Protein AF-A0A136HMP4-F1 (afdb_monomer)

Structure (mmCIF, N/CA/C/O backbone):
data_AF-A0A136HMP4-F1
#
_entry.id   AF-A0A136HMP4-F1
#
loop_
_atom_site.group_PDB
_atom_site.id
_atom_site.type_symbol
_atom_site.label_atom_id
_atom_site.label_alt_id
_atom_site.label_comp_id
_atom_site.label_asym_id
_atom_site.label_entity_id
_atom_site.label_seq_id
_atom_site.pdbx_PDB_ins_code
_atom_site.Cartn_x
_atom_site.Cartn_y
_atom_site.Cartn_z
_atom_site.occupancy
_atom_site.B_iso_or_equiv
_atom_site.auth_seq_id
_atom_site.auth_comp_id
_atom_site.auth_asym_id
_atom_site.auth_atom_id
_atom_site.pdbx_PDB_model_num
ATOM 1 N N . MET A 1 1 ? 51.787 15.001 17.780 1.00 47.72 1 MET A N 1
ATOM 2 C CA . MET A 1 1 ? 50.410 15.050 18.322 1.00 47.72 1 MET A CA 1
ATOM 3 C C . MET A 1 1 ? 49.648 16.204 17.684 1.00 47.72 1 MET A C 1
ATOM 5 O O . MET A 1 1 ? 49.841 17.325 18.124 1.00 47.72 1 MET A O 1
ATOM 9 N N . LYS A 1 2 ? 48.820 15.960 16.662 1.00 41.28 2 LYS A N 1
ATOM 10 C CA . LYS A 1 2 ? 47.710 16.855 16.280 1.00 41.28 2 LYS A CA 1
ATOM 11 C C . LYS A 1 2 ? 46.593 15.997 15.688 1.00 41.28 2 LYS A C 1
ATOM 13 O O . LYS A 1 2 ? 46.554 15.736 14.495 1.00 41.28 2 LYS A O 1
ATOM 18 N N . TRP A 1 3 ? 45.754 15.495 16.586 1.00 52.81 3 TRP A N 1
ATOM 19 C CA . TRP A 1 3 ? 44.449 14.935 16.272 1.00 52.81 3 TRP A CA 1
ATOM 20 C C . TRP A 1 3 ? 43.491 16.113 16.110 1.00 52.81 3 TRP A C 1
ATOM 22 O O . TRP A 1 3 ? 43.260 16.829 17.080 1.00 52.81 3 TRP A O 1
ATOM 32 N N . ILE A 1 4 ? 42.948 16.330 14.914 1.00 58.69 4 ILE A N 1
ATOM 33 C CA . ILE A 1 4 ? 41.722 17.117 14.751 1.00 58.69 4 ILE A CA 1
ATOM 34 C C . ILE A 1 4 ? 40.738 16.235 13.994 1.00 58.69 4 ILE A C 1
ATOM 36 O O . ILE A 1 4 ? 40.719 16.145 12.772 1.00 58.69 4 ILE A O 1
ATOM 40 N N . VAL A 1 5 ? 40.008 15.508 14.833 1.00 57.12 5 VAL A N 1
ATOM 41 C CA . VAL A 1 5 ? 38.659 14.972 14.679 1.00 57.12 5 VAL A CA 1
ATOM 42 C C . VAL A 1 5 ? 37.880 15.704 13.581 1.00 57.12 5 VAL A C 1
ATOM 44 O O . VAL A 1 5 ? 37.429 16.832 13.772 1.00 57.12 5 VAL A O 1
ATOM 47 N N . ILE A 1 6 ? 37.709 15.044 12.434 1.00 57.56 6 ILE A N 1
ATOM 48 C CA . ILE A 1 6 ? 36.712 15.442 11.441 1.00 57.56 6 ILE A CA 1
ATOM 49 C C . ILE A 1 6 ? 35.355 15.022 11.998 1.00 57.56 6 ILE A C 1
ATOM 51 O O . ILE A 1 6 ? 35.073 13.848 12.238 1.00 57.56 6 ILE A O 1
ATOM 55 N N . ILE A 1 7 ? 34.570 16.049 12.282 1.00 61.28 7 ILE A N 1
ATOM 56 C CA . ILE A 1 7 ? 33.258 16.031 12.902 1.00 61.28 7 ILE A CA 1
ATOM 57 C C . ILE A 1 7 ? 32.286 15.241 12.019 1.00 61.28 7 ILE A C 1
ATOM 59 O O . ILE A 1 7 ? 31.889 15.681 10.946 1.00 61.28 7 ILE A O 1
ATOM 63 N N . LEU A 1 8 ? 31.946 14.047 12.504 1.00 49.59 8 LEU A N 1
ATOM 64 C CA . LEU A 1 8 ? 30.587 13.530 12.642 1.00 49.59 8 LEU A CA 1
ATOM 65 C C . LEU A 1 8 ? 29.605 13.947 11.528 1.00 49.59 8 LEU A C 1
ATOM 67 O O . LEU A 1 8 ? 28.747 14.810 11.713 1.00 49.59 8 LEU A O 1
ATOM 71 N N . ALA A 1 9 ? 29.683 13.260 10.388 1.00 49.75 9 ALA A N 1
ATOM 72 C CA . ALA A 1 9 ? 28.555 13.133 9.474 1.00 49.75 9 ALA A CA 1
ATOM 73 C C . ALA A 1 9 ? 27.458 12.313 10.176 1.00 49.75 9 ALA A C 1
ATOM 75 O O . ALA A 1 9 ? 27.380 11.094 10.034 1.00 49.75 9 ALA A O 1
ATOM 76 N N . VAL A 1 10 ? 26.644 12.983 10.995 1.00 55.66 10 VAL A N 1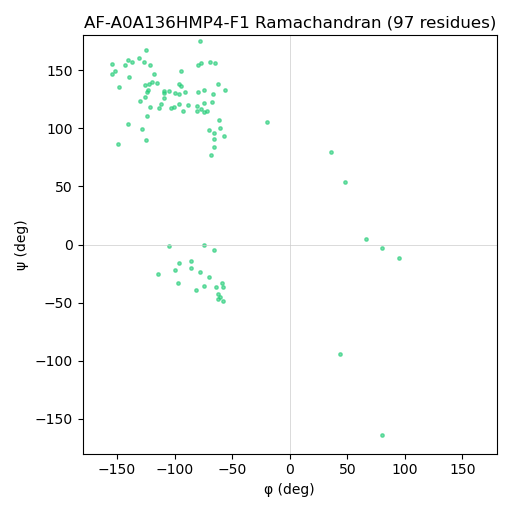
ATOM 77 C CA . VAL A 1 10 ? 25.379 12.444 11.496 1.00 55.66 10 VAL A CA 1
ATOM 78 C C . VAL A 1 10 ? 24.476 12.301 10.280 1.00 55.66 10 VAL A C 1
ATOM 80 O O . VAL A 1 10 ? 23.879 13.264 9.801 1.00 55.66 10 VAL A O 1
ATOM 83 N N . THR A 1 11 ? 24.452 11.097 9.725 1.00 56.22 11 THR A N 1
ATOM 84 C CA . THR A 1 11 ? 23.552 10.694 8.658 1.00 56.22 11 THR A CA 1
ATOM 85 C C . THR A 1 11 ? 22.123 10.835 9.165 1.00 56.22 11 THR A C 1
ATOM 87 O O . THR A 1 11 ? 21.612 10.012 9.920 1.00 56.22 11 THR A O 1
ATOM 90 N N . LEU A 1 12 ? 21.485 11.931 8.764 1.00 48.59 12 LEU A N 1
ATOM 91 C CA . LEU A 1 12 ? 20.052 12.142 8.867 1.00 48.59 12 LEU A CA 1
ATOM 92 C C . LEU A 1 12 ? 19.352 11.005 8.112 1.00 48.59 12 LEU A C 1
ATOM 94 O O . LEU A 1 12 ? 19.152 11.073 6.901 1.00 48.59 12 LEU A O 1
ATOM 98 N N . SER A 1 13 ? 18.988 9.942 8.823 1.00 50.50 13 SER A N 1
ATOM 99 C CA . SER A 1 13 ? 18.023 8.946 8.368 1.00 50.50 13 SER A CA 1
ATOM 100 C C . SER A 1 13 ? 16.645 9.614 8.318 1.00 50.50 13 SER A C 1
ATOM 102 O O . SER A 1 13 ? 15.834 9.494 9.236 1.00 50.50 13 SER A O 1
ATOM 104 N N . LEU A 1 14 ? 16.430 10.419 7.274 1.00 55.03 14 LEU A N 1
ATOM 105 C CA . LEU A 1 14 ? 15.172 11.091 6.976 1.00 55.03 14 LEU A CA 1
ATOM 106 C C . LEU A 1 14 ? 14.173 10.029 6.527 1.00 55.03 14 LEU A C 1
ATOM 108 O O . LEU A 1 14 ? 14.161 9.630 5.368 1.00 55.03 14 LEU A O 1
ATOM 112 N N . ASN A 1 15 ? 13.312 9.591 7.443 1.00 55.56 15 ASN A N 1
ATOM 113 C CA . ASN A 1 15 ? 12.035 9.006 7.053 1.00 55.56 15 ASN A CA 1
ATOM 114 C C . ASN A 1 15 ? 11.212 10.125 6.404 1.00 55.56 15 ASN A C 1
ATOM 116 O O . ASN A 1 15 ? 10.540 10.899 7.089 1.00 55.56 15 ASN A O 1
ATOM 120 N N . ALA A 1 16 ? 11.336 10.276 5.089 1.00 65.25 16 ALA A N 1
ATOM 121 C CA . ALA A 1 16 ? 10.540 11.233 4.347 1.00 65.25 16 ALA A CA 1
ATOM 122 C C . ALA A 1 16 ? 9.134 10.654 4.157 1.00 65.25 16 ALA A C 1
ATOM 124 O O . ALA A 1 16 ? 8.937 9.625 3.511 1.00 65.25 16 ALA A O 1
ATOM 125 N N . ASN A 1 17 ? 8.148 11.329 4.742 1.00 70.62 17 ASN A N 1
ATOM 126 C CA . ASN A 1 17 ? 6.744 11.029 4.501 1.00 70.62 17 ASN A CA 1
ATOM 127 C C . ASN A 1 17 ? 6.364 11.551 3.117 1.00 70.62 17 ASN A C 1
ATOM 129 O O . ASN A 1 17 ? 6.499 12.745 2.840 1.00 70.62 17 ASN A O 1
ATOM 133 N N . ALA A 1 18 ? 5.883 10.667 2.250 1.00 79.62 18 ALA A N 1
ATOM 134 C CA . ALA A 1 18 ? 5.409 11.054 0.931 1.00 79.62 18 ALA A CA 1
ATOM 135 C C . ALA A 1 18 ? 3.894 11.291 0.950 1.00 79.62 18 ALA A C 1
ATOM 137 O O . ALA A 1 18 ? 3.146 10.665 1.699 1.00 79.62 18 ALA A O 1
ATOM 138 N N . SER A 1 19 ? 3.424 12.196 0.093 1.00 86.38 19 SER A N 1
ATOM 139 C CA . SER A 1 19 ? 1.992 12.480 -0.068 1.00 86.38 19 SER A CA 1
ATOM 140 C C . SER A 1 19 ? 1.293 11.542 -1.057 1.00 86.38 19 SER A C 1
ATOM 142 O O . SER A 1 19 ? 0.068 11.419 -1.021 1.00 86.38 19 SER A O 1
ATOM 144 N N . ARG A 1 20 ? 2.060 10.897 -1.943 1.00 90.50 20 ARG A N 1
ATOM 145 C CA . ARG A 1 20 ? 1.572 10.013 -3.005 1.00 90.50 20 ARG A CA 1
ATOM 146 C C . ARG A 1 20 ? 2.628 8.986 -3.399 1.00 90.50 20 ARG A C 1
ATOM 148 O O . ARG A 1 20 ? 3.821 9.260 -3.286 1.00 90.50 20 ARG A O 1
ATOM 155 N N . PHE A 1 21 ? 2.170 7.867 -3.938 1.00 92.56 21 PHE A N 1
ATOM 156 C CA . PHE A 1 21 ? 2.979 6.827 -4.568 1.00 92.56 21 PHE A CA 1
ATOM 157 C C . PHE A 1 21 ? 2.622 6.750 -6.059 1.00 92.56 21 PHE A C 1
ATOM 159 O O . PHE A 1 21 ? 1.450 6.867 -6.411 1.00 92.56 21 PHE A O 1
ATOM 166 N N . LYS A 1 22 ? 3.610 6.591 -6.942 1.00 93.00 22 LYS A N 1
ATOM 167 C CA . LYS A 1 22 ? 3.389 6.433 -8.388 1.00 93.00 22 LYS A CA 1
ATOM 168 C C . LYS A 1 22 ? 3.496 4.949 -8.724 1.00 93.00 22 LYS A C 1
ATOM 170 O O . LYS A 1 22 ? 4.544 4.353 -8.499 1.00 93.00 22 LYS A O 1
ATOM 175 N N . GLY A 1 23 ? 2.420 4.352 -9.223 1.00 90.38 23 GLY A N 1
ATOM 176 C CA . GLY A 1 23 ? 2.440 2.953 -9.627 1.00 90.38 23 GLY A CA 1
ATOM 177 C C . GLY A 1 23 ? 3.110 2.727 -10.976 1.00 90.38 23 GLY A C 1
ATOM 178 O O . GLY A 1 23 ? 3.488 3.660 -11.689 1.00 90.38 23 GLY A O 1
ATOM 179 N N . LYS A 1 24 ? 3.239 1.449 -11.337 1.00 88.19 24 LYS A N 1
ATOM 180 C CA . LYS A 1 24 ? 3.894 1.009 -12.577 1.00 88.19 24 LYS A CA 1
ATOM 181 C C . LYS A 1 24 ? 3.078 1.361 -13.817 1.00 88.19 24 LYS A C 1
ATOM 183 O O . LYS A 1 24 ? 3.646 1.574 -14.881 1.00 88.19 24 LYS A O 1
ATOM 188 N N . ASP A 1 25 ? 1.761 1.452 -13.665 1.00 88.25 25 ASP A N 1
ATOM 189 C CA . ASP A 1 25 ? 0.832 1.925 -14.694 1.00 88.25 25 ASP A CA 1
ATOM 190 C C . ASP A 1 25 ? 0.872 3.454 -14.901 1.00 88.25 25 ASP A C 1
ATOM 192 O O . ASP A 1 25 ? 0.139 3.988 -15.731 1.00 88.25 25 ASP A O 1
ATOM 196 N N . GLY A 1 26 ? 1.712 4.172 -14.147 1.00 87.94 26 GLY A N 1
ATOM 197 C CA . GLY A 1 26 ? 1.840 5.626 -14.197 1.00 87.94 26 GLY A CA 1
ATOM 198 C C . GLY A 1 26 ? 0.763 6.379 -13.415 1.00 87.94 26 GLY A C 1
ATOM 199 O O . GLY A 1 26 ? 0.835 7.609 -13.329 1.00 87.94 26 GLY A O 1
ATOM 200 N N . SER A 1 27 ? -0.211 5.682 -12.823 1.00 92.06 27 SER A N 1
ATOM 201 C CA . SER A 1 27 ? -1.224 6.312 -11.984 1.00 92.06 27 SER A CA 1
ATOM 202 C C . SER A 1 27 ? -0.667 6.658 -10.600 1.00 92.06 27 SER A C 1
ATOM 204 O O . SER A 1 27 ? 0.329 6.102 -10.131 1.00 92.06 27 SER A O 1
ATOM 206 N N . TYR A 1 28 ? -1.293 7.640 -9.949 1.00 94.25 28 TYR A N 1
ATOM 207 C CA . TYR A 1 28 ? -0.936 8.035 -8.592 1.00 94.25 28 TYR A CA 1
ATOM 208 C C . TYR A 1 28 ? -1.908 7.425 -7.587 1.00 94.25 28 TYR A C 1
ATOM 210 O O . TYR A 1 28 ? -3.129 7.564 -7.711 1.00 94.25 28 TYR A O 1
ATOM 218 N N . ILE A 1 29 ? -1.332 6.811 -6.560 1.00 9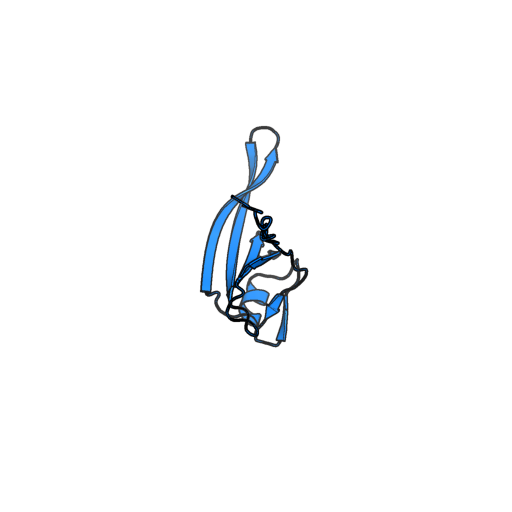6.62 29 ILE A N 1
ATOM 219 C CA . ILE A 1 29 ? -2.013 6.357 -5.357 1.00 96.62 29 ILE A CA 1
ATOM 220 C C . ILE A 1 29 ? -1.856 7.432 -4.288 1.00 96.62 29 ILE A C 1
ATOM 222 O O . ILE A 1 29 ? -0.751 7.908 -4.016 1.00 96.62 29 ILE A O 1
ATOM 226 N N . VAL A 1 30 ? -2.973 7.819 -3.684 1.00 96.69 30 VAL A N 1
ATOM 227 C CA . VAL A 1 30 ? -3.046 8.836 -2.631 1.00 96.69 30 VAL A CA 1
ATOM 228 C C . VAL A 1 30 ? -3.728 8.275 -1.387 1.00 96.69 30 VAL A C 1
ATOM 230 O O . VAL A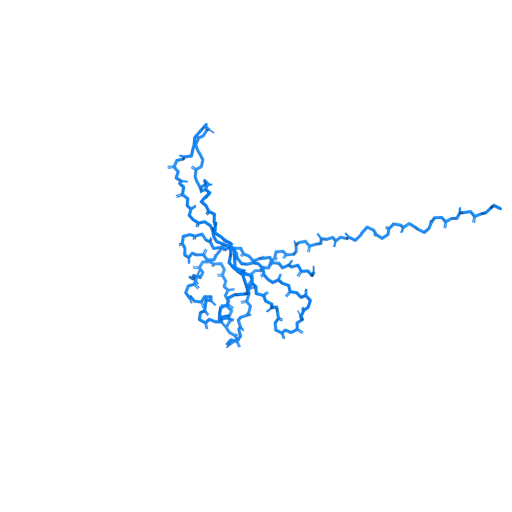 1 30 ? -4.333 7.203 -1.402 1.00 96.69 30 VAL A O 1
ATOM 233 N N . ARG A 1 31 ? -3.630 9.004 -0.273 1.00 96.81 31 ARG A N 1
ATOM 234 C CA . ARG A 1 31 ? -4.338 8.650 0.962 1.00 96.81 31 ARG A CA 1
ATOM 235 C C . ARG A 1 31 ? -5.848 8.531 0.695 1.00 96.81 31 ARG A C 1
ATOM 237 O O . ARG A 1 31 ? -6.439 9.426 0.100 1.00 96.81 31 ARG A O 1
ATOM 244 N N . GLY A 1 32 ? -6.464 7.453 1.178 1.00 96.12 32 GLY A N 1
ATOM 245 C CA . GLY A 1 32 ? -7.887 7.132 1.013 1.00 96.12 32 GLY A CA 1
ATOM 246 C C . GLY A 1 32 ? -8.206 6.209 -0.169 1.00 96.12 32 GLY A C 1
ATOM 247 O O . GLY A 1 32 ? -9.320 5.674 -0.238 1.00 96.12 32 GLY A O 1
ATOM 248 N N . ASP A 1 33 ? -7.243 5.973 -1.064 1.00 97.75 33 ASP A N 1
ATOM 249 C CA . ASP A 1 33 ? -7.372 4.960 -2.113 1.00 97.75 33 ASP A CA 1
ATOM 250 C C . ASP A 1 33 ? -7.464 3.549 -1.522 1.00 97.75 33 ASP A C 1
ATOM 252 O O . ASP A 1 33 ? -7.026 3.299 -0.397 1.00 97.75 33 ASP A O 1
ATOM 256 N N . THR A 1 34 ? -8.062 2.621 -2.272 1.00 97.56 34 THR A N 1
ATOM 257 C CA . THR A 1 34 ? -8.220 1.232 -1.825 1.00 97.56 34 THR A CA 1
ATOM 258 C C . THR A 1 34 ? -6.940 0.420 -2.009 1.00 97.56 34 THR A C 1
ATOM 260 O O . THR A 1 34 ? -6.155 0.684 -2.927 1.00 97.56 34 THR A O 1
ATOM 263 N N . ALA A 1 35 ? -6.759 -0.629 -1.204 1.00 96.94 35 ALA A N 1
ATOM 264 C CA . ALA A 1 35 ? -5.681 -1.600 -1.394 1.00 96.94 35 ALA A CA 1
ATOM 265 C C . ALA A 1 35 ? -5.782 -2.268 -2.773 1.00 96.94 35 ALA A C 1
ATOM 267 O O . ALA A 1 35 ? -4.771 -2.528 -3.419 1.00 96.94 35 ALA A O 1
ATOM 268 N N . THR A 1 36 ? -7.008 -2.460 -3.269 1.00 97.12 36 THR A N 1
ATOM 269 C CA . THR A 1 36 ? -7.261 -2.955 -4.630 1.00 97.12 36 THR A CA 1
ATOM 270 C C . THR A 1 36 ? -6.724 -2.002 -5.700 1.00 97.12 36 THR A C 1
ATOM 272 O O . THR A 1 36 ? -6.037 -2.448 -6.615 1.00 97.12 36 THR A O 1
ATOM 275 N N . LYS A 1 37 ? -6.981 -0.689 -5.599 1.00 96.94 37 LYS A N 1
ATOM 276 C CA . LYS A 1 37 ? -6.449 0.291 -6.562 1.00 96.94 37 LYS A CA 1
ATOM 277 C C . LYS A 1 37 ? -4.920 0.307 -6.539 1.00 96.94 37 LYS A C 1
ATOM 279 O O . LYS A 1 37 ? -4.297 0.303 -7.596 1.00 96.94 37 LYS A O 1
ATOM 284 N N . LEU A 1 38 ? -4.328 0.269 -5.344 1.00 96.88 38 LEU A N 1
ATOM 285 C CA . LEU A 1 38 ? -2.881 0.146 -5.182 1.00 96.88 38 LEU A CA 1
ATOM 286 C C . LEU A 1 38 ? -2.347 -1.122 -5.857 1.00 96.88 38 LEU A C 1
ATOM 288 O O . LEU A 1 38 ? -1.393 -1.043 -6.621 1.00 96.88 38 LEU A O 1
ATOM 292 N N . PHE A 1 39 ? -2.975 -2.273 -5.616 1.00 96.50 39 PHE A N 1
ATOM 293 C CA . PHE A 1 39 ? -2.569 -3.544 -6.209 1.00 96.50 39 PHE A CA 1
ATOM 294 C C . PHE A 1 39 ? -2.638 -3.520 -7.739 1.00 96.50 39 PHE A C 1
ATOM 296 O O . PHE A 1 39 ? -1.700 -3.949 -8.401 1.00 96.50 39 PHE A O 1
ATOM 303 N N . LEU A 1 40 ? -3.718 -2.986 -8.310 1.00 96.25 40 LEU A N 1
ATOM 304 C CA . LEU A 1 40 ? -3.874 -2.891 -9.763 1.00 96.25 40 LEU A CA 1
ATOM 305 C C . LEU A 1 40 ? -2.827 -1.966 -10.398 1.00 96.25 40 LEU A C 1
ATOM 307 O O . LEU A 1 40 ? -2.331 -2.261 -11.481 1.00 96.25 40 LEU A O 1
ATOM 311 N N . SER A 1 41 ? -2.465 -0.882 -9.711 1.00 94.62 41 SER A N 1
ATOM 312 C CA . SER A 1 41 ? -1.506 0.109 -10.206 1.00 94.62 41 SER A CA 1
ATOM 313 C C . SER A 1 41 ? -0.038 -0.303 -10.016 1.00 94.62 41 SER A C 1
ATOM 315 O O . SER A 1 41 ? 0.810 -0.072 -10.882 1.00 94.62 41 SER A O 1
ATOM 317 N N . ALA A 1 42 ? 0.293 -0.922 -8.881 1.00 94.12 42 ALA A N 1
ATOM 318 C CA . ALA A 1 42 ? 1.664 -1.252 -8.480 1.00 94.12 42 ALA A CA 1
ATOM 319 C C . ALA A 1 42 ? 2.048 -2.721 -8.740 1.00 94.12 42 ALA A C 1
ATOM 321 O O . ALA A 1 42 ? 3.235 -3.058 -8.842 1.00 94.12 42 ALA A O 1
ATOM 322 N N . GLY A 1 43 ? 1.049 -3.597 -8.847 1.00 94.19 43 GLY A N 1
ATOM 323 C CA . GLY A 1 43 ? 1.194 -5.048 -8.859 1.00 94.19 43 GLY A CA 1
ATOM 324 C C . GLY A 1 43 ? 1.362 -5.651 -7.461 1.00 94.19 43 GLY A C 1
ATOM 325 O O . GLY A 1 43 ? 1.094 -5.021 -6.431 1.00 94.19 43 GLY A O 1
ATOM 326 N N . GLU A 1 44 ? 1.836 -6.898 -7.434 1.00 95.25 44 GLU A N 1
ATOM 327 C CA . GLU A 1 44 ? 2.163 -7.599 -6.191 1.00 95.25 44 GLU A CA 1
ATOM 328 C C . GLU A 1 44 ? 3.362 -6.920 -5.502 1.00 95.25 44 GLU A C 1
ATOM 330 O O . GLU A 1 44 ? 4.382 -6.663 -6.154 1.00 95.25 44 GLU A O 1
ATOM 335 N N . PRO A 1 45 ? 3.262 -6.595 -4.201 1.00 96.25 45 PRO A N 1
ATOM 336 C CA . PRO A 1 45 ? 4.392 -6.075 -3.445 1.00 96.25 45 PRO A CA 1
ATOM 337 C C . PRO A 1 45 ? 5.456 -7.152 -3.228 1.00 96.25 45 PRO A C 1
ATOM 339 O O . PRO A 1 45 ? 5.166 -8.344 -3.177 1.00 96.25 45 PRO A O 1
ATOM 342 N N . LEU A 1 46 ? 6.693 -6.716 -2.994 1.00 95.81 46 LEU A N 1
ATOM 343 C CA . LEU A 1 46 ? 7.811 -7.594 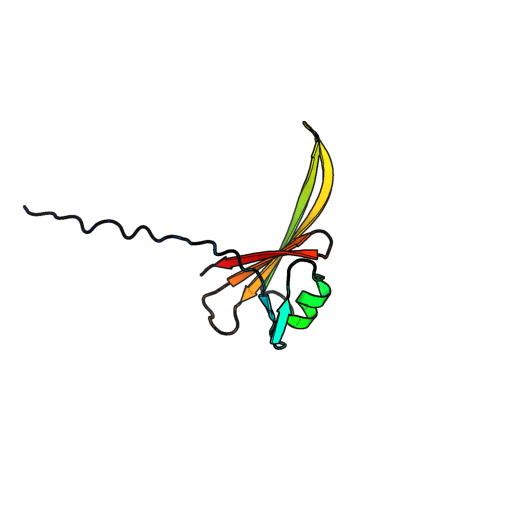-2.629 1.00 95.81 46 LEU A CA 1
ATOM 344 C C . LEU A 1 46 ? 7.521 -8.391 -1.357 1.00 95.81 46 LEU A C 1
ATOM 346 O O . LEU A 1 46 ? 7.955 -9.528 -1.189 1.00 95.81 46 LEU A O 1
ATOM 350 N N . ARG A 1 47 ? 6.829 -7.741 -0.420 1.00 96.69 47 ARG A N 1
ATOM 351 C CA . ARG A 1 47 ? 6.478 -8.293 0.879 1.00 96.69 47 ARG A CA 1
ATOM 352 C C . ARG A 1 47 ? 5.190 -7.652 1.373 1.00 96.69 47 ARG A C 1
ATOM 354 O O . ARG A 1 47 ? 4.933 -6.473 1.128 1.00 96.69 47 ARG A O 1
ATOM 361 N N . LYS A 1 48 ? 4.422 -8.425 2.138 1.00 96.62 48 LYS A N 1
ATOM 362 C CA . LYS A 1 48 ? 3.301 -7.948 2.952 1.00 96.62 48 LYS A CA 1
ATOM 363 C C . LYS A 1 48 ? 3.582 -8.277 4.416 1.00 96.62 48 LYS A C 1
ATOM 365 O O . LYS A 1 48 ? 4.102 -9.347 4.733 1.00 96.62 48 LYS A O 1
ATOM 370 N N . ARG A 1 49 ? 3.248 -7.358 5.314 1.00 96.69 49 ARG A N 1
ATOM 371 C CA . ARG A 1 49 ? 3.157 -7.601 6.760 1.00 96.69 49 ARG A CA 1
ATOM 372 C C . ARG A 1 49 ? 1.759 -7.196 7.192 1.00 96.69 49 ARG A C 1
ATOM 374 O O . ARG A 1 49 ? 1.324 -6.108 6.843 1.00 96.69 49 ARG A O 1
ATOM 381 N N . SER A 1 50 ? 1.072 -8.051 7.937 1.00 95.94 50 SER A N 1
ATOM 382 C CA . SER A 1 50 ? -0.263 -7.766 8.462 1.00 95.94 50 SER A CA 1
ATOM 383 C C . SER A 1 50 ? -0.241 -7.893 9.972 1.00 95.94 50 SER A C 1
ATOM 385 O O . SER A 1 50 ? 0.339 -8.837 10.505 1.00 95.94 50 SER A O 1
ATOM 387 N N . GLU A 1 51 ? -0.898 -6.962 10.648 1.00 95.31 51 GLU A N 1
ATOM 388 C CA . GLU A 1 51 ? -0.984 -6.907 12.102 1.00 95.31 51 GLU A CA 1
ATOM 389 C C . GLU A 1 51 ? -2.389 -6.499 12.523 1.00 95.31 51 GLU A C 1
ATOM 391 O O . GLU A 1 51 ? -3.042 -5.683 11.870 1.00 95.31 51 GLU A O 1
ATOM 396 N N . VAL A 1 52 ? -2.855 -7.066 13.631 1.00 93.12 52 VAL A N 1
ATOM 397 C CA . VAL A 1 52 ? -4.077 -6.607 14.287 1.00 93.12 52 VAL A CA 1
ATOM 398 C C . VAL A 1 52 ? -3.655 -5.596 15.340 1.00 93.12 52 VAL A C 1
ATOM 400 O O . VAL A 1 52 ? -2.948 -5.939 16.285 1.00 93.12 52 VAL A O 1
ATOM 403 N N . VAL A 1 53 ? -4.054 -4.341 15.156 1.00 90.94 53 VAL A N 1
ATOM 404 C CA . VAL A 1 53 ? -3.674 -3.236 16.042 1.00 90.94 53 VAL A CA 1
ATOM 405 C C . VAL A 1 53 ? -4.910 -2.576 16.622 1.00 90.94 53 VAL A C 1
ATOM 407 O O . VAL A 1 53 ? -5.997 -2.607 16.037 1.00 90.94 53 VAL A O 1
ATOM 410 N N . CYS A 1 54 ? -4.748 -1.963 17.788 1.00 90.12 54 CYS A N 1
ATOM 411 C CA . CYS A 1 54 ? -5.807 -1.147 18.344 1.00 90.12 54 CYS A CA 1
ATOM 412 C C . CYS A 1 54 ? -5.937 0.148 17.536 1.00 90.12 54 CYS A C 1
ATOM 414 O O . CYS A 1 54 ? -5.020 0.966 17.536 1.00 90.12 54 CYS A O 1
ATOM 416 N N . ILE A 1 55 ? -7.069 0.339 16.856 1.00 87.88 55 ILE A N 1
ATOM 417 C CA . ILE A 1 55 ? -7.336 1.550 16.059 1.00 87.88 55 ILE A CA 1
ATOM 418 C C . ILE A 1 55 ? -8.160 2.585 16.833 1.00 87.88 55 ILE A C 1
ATOM 420 O O . ILE A 1 55 ? -8.213 3.750 16.451 1.00 87.88 55 ILE A O 1
ATOM 424 N N . ASN A 1 56 ? -8.801 2.177 17.932 1.00 88.00 56 ASN A N 1
ATOM 425 C CA . ASN A 1 56 ? -9.547 3.070 18.811 1.00 88.00 56 ASN A CA 1
ATOM 426 C C . ASN A 1 56 ? -9.323 2.665 20.266 1.00 88.00 56 ASN A C 1
ATOM 428 O O . ASN A 1 56 ? -9.886 1.675 20.735 1.00 88.00 56 ASN A O 1
ATOM 432 N N . GLN A 1 57 ? -8.499 3.424 20.980 1.00 92.12 57 GLN A N 1
ATOM 433 C CA . GLN A 1 57 ? -8.214 3.188 22.390 1.00 92.12 57 GLN A CA 1
ATOM 434 C C . GLN A 1 57 ? -9.128 4.041 23.274 1.00 92.12 57 GLN A C 1
ATOM 436 O O . GLN A 1 57 ? -9.310 5.235 23.038 1.00 92.12 57 GLN A O 1
ATOM 441 N N . LYS A 1 58 ? -9.676 3.442 24.336 1.00 92.50 58 LYS A N 1
ATOM 442 C CA . LYS A 1 58 ? -10.420 4.148 25.380 1.00 92.50 58 LYS A CA 1
ATOM 443 C C . LYS A 1 58 ? -9.786 3.866 26.734 1.00 92.50 58 LYS A C 1
ATOM 445 O O . LYS A 1 58 ? -9.937 2.763 27.241 1.00 92.50 58 LYS A O 1
ATOM 450 N N . ARG A 1 59 ? -9.162 4.892 27.328 1.00 90.94 59 ARG A N 1
ATOM 451 C CA . ARG A 1 59 ? -8.437 4.826 28.613 1.00 90.94 59 ARG A CA 1
ATOM 452 C C . ARG A 1 59 ? -7.566 3.562 28.693 1.00 90.94 59 ARG A C 1
ATOM 454 O O . ARG A 1 59 ?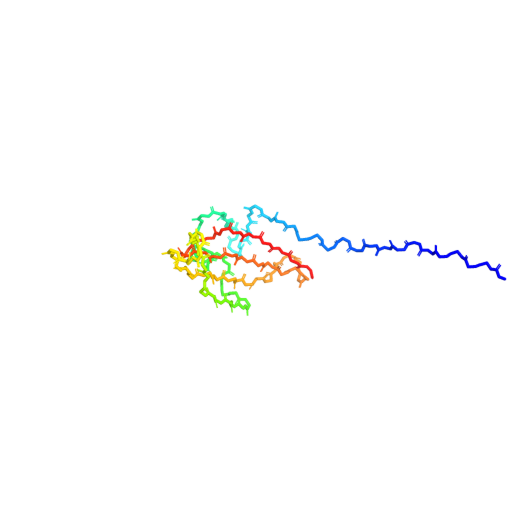 -6.483 3.553 28.117 1.00 90.94 59 ARG A O 1
ATOM 461 N N . ASP A 1 60 ? -8.094 2.497 29.289 1.00 93.75 60 ASP A N 1
ATOM 462 C CA . ASP A 1 60 ? -7.357 1.283 29.647 1.00 93.75 60 ASP A CA 1
ATOM 463 C C . ASP A 1 60 ? -7.634 0.079 28.729 1.00 93.75 60 ASP A C 1
ATOM 465 O O . ASP A 1 60 ? -7.060 -0.988 28.926 1.00 93.75 60 ASP A O 1
ATOM 469 N N . TYR A 1 61 ? -8.511 0.209 27.727 1.00 90.62 61 TYR A N 1
ATOM 470 C CA . TYR A 1 61 ? -8.813 -0.889 26.805 1.00 90.62 61 TYR A CA 1
ATOM 471 C C . TYR A 1 61 ? -8.972 -0.437 25.356 1.00 90.62 61 TYR A C 1
ATOM 473 O O . TYR A 1 61 ? -9.258 0.723 25.045 1.00 90.62 61 TYR A O 1
ATOM 481 N N . CYS A 1 62 ? -8.808 -1.391 24.443 1.00 92.81 62 CYS A N 1
ATOM 482 C CA . CYS A 1 62 ? -9.076 -1.160 23.037 1.00 92.81 62 CYS A CA 1
ATOM 483 C C . CYS A 1 62 ? -10.576 -1.272 22.746 1.00 92.81 62 CYS A C 1
ATOM 485 O O . CYS A 1 62 ? -11.174 -2.329 22.943 1.00 92.81 62 CYS A O 1
ATOM 487 N N . LYS A 1 63 ? -11.186 -0.188 22.263 1.00 94.56 63 LYS A N 1
ATOM 488 C CA . LYS A 1 63 ? -12.594 -0.148 21.852 1.00 94.56 63 LYS A CA 1
ATOM 489 C C . LYS A 1 63 ? -12.813 -0.857 20.516 1.00 94.56 63 LYS A C 1
ATOM 491 O O . LYS A 1 63 ? -13.855 -1.478 20.333 1.00 94.56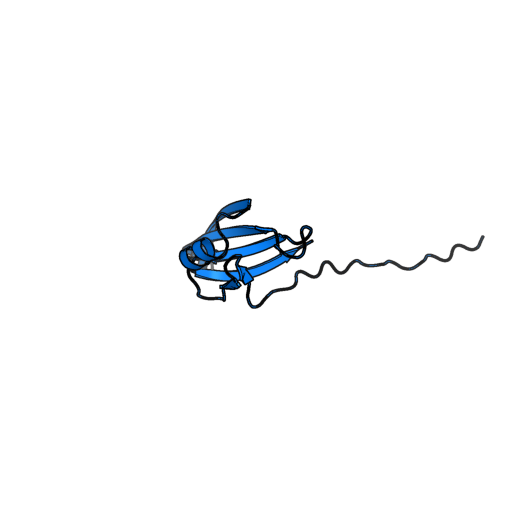 63 LYS A O 1
ATOM 496 N N . SER A 1 64 ? -11.861 -0.758 19.590 1.00 90.81 64 SER A N 1
ATOM 497 C CA . SER A 1 64 ? -11.920 -1.485 18.321 1.00 90.81 64 SER A CA 1
ATOM 498 C C . SER A 1 64 ? -10.536 -1.846 17.803 1.00 90.81 64 SER A C 1
ATOM 500 O O . SER A 1 64 ? -9.621 -1.018 17.775 1.00 90.81 64 SER A O 1
ATOM 502 N N . TRP A 1 65 ? -10.427 -3.088 17.350 1.00 91.88 65 TRP A N 1
ATOM 503 C CA . TRP A 1 65 ? -9.254 -3.636 16.689 1.00 91.88 65 TRP A CA 1
ATOM 504 C C . TRP A 1 65 ? -9.444 -3.547 15.180 1.00 91.88 65 TRP A C 1
ATOM 506 O O . TRP A 1 65 ? -10.538 -3.805 14.685 1.00 91.88 65 TRP A O 1
ATOM 516 N N . GLY A 1 66 ? -8.388 -3.170 14.471 1.00 89.75 66 GLY A N 1
ATOM 517 C CA . GLY A 1 66 ? -8.371 -3.092 13.015 1.00 89.75 66 GLY A CA 1
ATOM 518 C C . GLY A 1 66 ? -7.204 -3.883 12.454 1.00 89.75 66 GLY A C 1
ATOM 519 O O . GLY A 1 66 ? -6.202 -4.119 13.141 1.00 89.75 66 GLY A O 1
ATOM 520 N N . ARG A 1 67 ? -7.321 -4.286 11.191 1.00 94.06 67 ARG A N 1
ATOM 521 C CA . ARG A 1 67 ? -6.205 -4.892 10.466 1.00 94.06 67 ARG A CA 1
ATOM 522 C C . ARG A 1 67 ? -5.407 -3.779 9.807 1.00 94.06 67 ARG A C 1
ATOM 524 O O . ARG A 1 67 ? -5.931 -3.024 8.992 1.00 94.06 67 ARG A O 1
ATOM 531 N N . THR A 1 68 ? -4.137 -3.688 10.172 1.00 95.75 68 THR A N 1
ATOM 532 C CA . THR A 1 68 ? -3.164 -2.844 9.484 1.00 95.75 68 THR A CA 1
ATOM 533 C C . THR A 1 68 ? -2.261 -3.722 8.642 1.00 95.75 68 THR A C 1
ATOM 535 O O . THR A 1 68 ? -1.730 -4.724 9.120 1.00 95.75 68 THR A O 1
ATOM 538 N N . GLU A 1 69 ? -2.061 -3.331 7.394 1.00 97.62 69 GLU A N 1
ATOM 539 C CA . GLU A 1 69 ? -1.119 -3.969 6.492 1.00 97.62 69 GLU A CA 1
ATOM 540 C C . GLU A 1 69 ? -0.037 -2.986 6.064 1.00 97.62 69 GLU A C 1
ATOM 542 O O . GLU A 1 69 ? -0.278 -1.791 5.906 1.00 97.62 69 GLU A O 1
ATOM 547 N N . TYR A 1 70 ? 1.160 -3.512 5.855 1.00 97.25 70 TYR A N 1
ATOM 548 C CA . TYR A 1 70 ? 2.296 -2.799 5.298 1.00 97.25 70 TYR A CA 1
ATOM 549 C C . TYR A 1 70 ? 2.732 -3.534 4.044 1.00 97.25 70 TYR A C 1
ATOM 551 O O . TYR A 1 70 ? 3.069 -4.724 4.094 1.00 97.25 70 TYR A O 1
ATOM 559 N N . TRP A 1 71 ? 2.663 -2.842 2.917 1.00 97.94 71 TRP A N 1
ATOM 560 C CA . TRP A 1 71 ? 3.033 -3.373 1.614 1.00 97.94 71 TRP A CA 1
ATOM 561 C C . TRP A 1 71 ? 4.321 -2.703 1.157 1.00 97.94 71 TRP A C 1
ATOM 563 O O . TRP A 1 71 ? 4.439 -1.479 1.214 1.00 97.94 71 TRP A O 1
ATOM 573 N N . TYR A 1 72 ? 5.283 -3.516 0.730 1.00 96.94 72 TYR A N 1
ATOM 574 C CA . TYR A 1 72 ? 6.623 -3.058 0.382 1.00 96.94 72 TYR A CA 1
ATOM 575 C C . TYR A 1 72 ? 6.840 -3.139 -1.129 1.00 96.94 72 TYR A C 1
ATOM 577 O O . TYR A 1 72 ? 6.676 -4.208 -1.718 1.00 96.94 72 TYR A O 1
ATOM 585 N N . TYR A 1 73 ? 7.241 -2.035 -1.753 1.00 95.50 73 TYR A N 1
ATOM 586 C CA . TYR A 1 73 ? 7.474 -1.936 -3.193 1.00 95.50 73 TYR A CA 1
ATOM 587 C C . TYR A 1 73 ? 8.878 -1.403 -3.479 1.00 95.50 73 TYR A C 1
ATOM 589 O O . TYR A 1 73 ? 9.318 -0.456 -2.838 1.00 95.50 73 TYR A O 1
ATOM 597 N N . GLN A 1 74 ? 9.569 -1.989 -4.458 1.00 94.00 74 GLN A N 1
ATOM 598 C CA . GLN A 1 74 ? 10.784 -1.388 -5.010 1.00 94.00 74 GLN A CA 1
ATOM 599 C C . GLN A 1 74 ? 10.394 -0.209 -5.902 1.00 94.00 74 GLN A C 1
ATOM 601 O O . GLN A 1 74 ? 9.514 -0.362 -6.754 1.00 94.00 74 GLN A O 1
ATOM 606 N N . ASP A 1 75 ? 11.056 0.932 -5.736 1.00 89.50 75 ASP A N 1
ATOM 607 C CA . ASP A 1 75 ? 10.938 2.039 -6.681 1.00 89.50 75 ASP A CA 1
ATOM 608 C C . ASP A 1 75 ? 11.440 1.631 -8.079 1.00 89.50 75 ASP A C 1
ATOM 610 O O . ASP A 1 75 ? 12.441 0.924 -8.220 1.00 89.50 75 ASP A O 1
ATOM 614 N N . SER A 1 76 ? 10.713 2.034 -9.123 1.00 84.31 76 SER A N 1
ATOM 615 C CA . SER A 1 76 ? 11.050 1.677 -10.505 1.00 84.31 76 SER A CA 1
ATOM 616 C C . SER A 1 76 ? 12.192 2.502 -11.094 1.00 84.31 76 SER A C 1
ATOM 618 O O . SER A 1 76 ? 12.811 2.063 -12.060 1.00 84.31 76 SER A O 1
ATOM 620 N N . GLU A 1 77 ? 12.433 3.701 -10.566 1.00 86.12 77 GLU A N 1
ATOM 621 C CA . GLU A 1 77 ? 13.448 4.643 -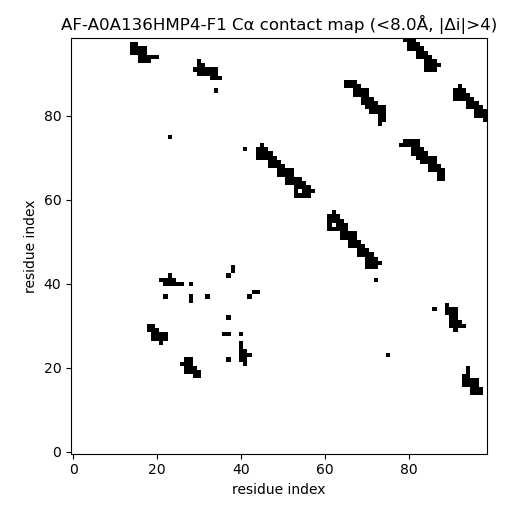11.042 1.00 86.12 77 GLU A CA 1
ATOM 622 C C . GLU A 1 77 ? 14.742 4.519 -10.211 1.00 86.12 77 GLU A C 1
ATOM 624 O O . GLU A 1 77 ? 15.836 4.625 -10.765 1.00 86.12 77 GLU A O 1
ATOM 629 N N . GLU A 1 78 ? 14.645 4.210 -8.910 1.00 86.81 78 GLU A N 1
ATOM 630 C CA . GLU A 1 78 ? 15.789 4.049 -8.000 1.00 86.81 78 GLU A CA 1
ATOM 631 C C . GLU A 1 78 ? 15.741 2.708 -7.232 1.00 86.81 78 GLU A C 1
ATOM 633 O O . GLU A 1 78 ? 15.100 2.578 -6.191 1.00 86.81 78 GLU A O 1
ATOM 638 N N . SER A 1 79 ? 16.492 1.696 -7.683 1.00 88.00 79 SER A N 1
ATOM 639 C CA . SER A 1 79 ? 16.473 0.342 -7.090 1.00 88.00 79 SER A CA 1
ATOM 640 C C . SER A 1 79 ? 17.012 0.238 -5.654 1.00 88.00 79 SER A C 1
ATOM 642 O O . SER A 1 79 ? 16.980 -0.841 -5.070 1.00 88.00 79 SER A O 1
ATOM 644 N N . SER A 1 80 ? 17.546 1.315 -5.078 1.00 90.19 80 SER A N 1
ATOM 645 C CA . SER A 1 80 ? 17.864 1.388 -3.648 1.00 90.19 80 SER A CA 1
ATOM 646 C C . SER A 1 80 ? 16.673 1.816 -2.792 1.00 90.19 80 SER A C 1
ATOM 648 O O . SER A 1 80 ? 16.729 1.656 -1.584 1.00 90.19 80 SER A O 1
ATOM 650 N N . VAL A 1 81 ? 15.590 2.341 -3.371 1.00 91.69 81 VAL A N 1
ATOM 651 C CA . VAL A 1 81 ? 14.463 2.895 -2.606 1.00 91.69 81 VAL A CA 1
ATOM 652 C C . VAL A 1 81 ? 13.346 1.870 -2.434 1.00 91.69 81 VAL A C 1
ATOM 654 O O . VAL A 1 81 ? 12.744 1.411 -3.406 1.00 91.69 81 VAL A O 1
ATOM 657 N N . ILE A 1 82 ? 13.020 1.558 -1.180 1.00 94.62 82 ILE A N 1
ATOM 658 C CA . ILE A 1 82 ? 11.877 0.726 -0.802 1.00 94.62 82 ILE A CA 1
ATOM 659 C C . ILE A 1 82 ? 10.755 1.613 -0.280 1.00 94.62 82 ILE A C 1
ATOM 661 O O . ILE A 1 82 ? 10.872 2.254 0.764 1.00 94.62 82 ILE A O 1
ATOM 665 N N . TRP A 1 83 ? 9.629 1.588 -0.978 1.00 95.69 83 TRP A N 1
ATOM 666 C CA . TRP A 1 83 ? 8.373 2.172 -0.541 1.00 95.69 83 TRP A CA 1
ATOM 667 C C . TRP A 1 83 ? 7.675 1.251 0.450 1.00 95.69 83 TRP A C 1
ATOM 669 O O . TRP A 1 83 ? 7.496 0.065 0.184 1.00 95.69 83 TRP A O 1
ATOM 679 N N . THR A 1 84 ? 7.230 1.809 1.568 1.00 97.25 84 THR A N 1
ATOM 680 C CA . THR A 1 84 ? 6.350 1.155 2.535 1.00 97.25 84 THR A CA 1
ATOM 681 C C . THR A 1 84 ? 5.012 1.882 2.538 1.00 97.25 84 THR A C 1
ATOM 683 O O . THR A 1 84 ? 4.925 3.066 2.862 1.00 97.25 84 THR A O 1
ATOM 686 N N . ILE A 1 85 ? 3.952 1.169 2.172 1.00 97.31 85 ILE A N 1
ATOM 687 C CA . ILE A 1 85 ? 2.597 1.716 2.096 1.00 97.31 85 ILE A CA 1
ATOM 688 C C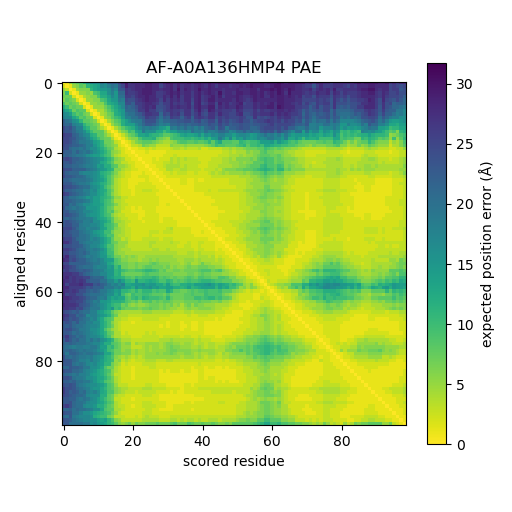 . ILE A 1 85 ? 1.760 1.082 3.195 1.00 97.31 85 ILE A C 1
ATOM 690 O O . ILE A 1 85 ? 1.617 -0.142 3.250 1.00 97.31 85 ILE A O 1
ATOM 694 N N . LYS A 1 86 ? 1.217 1.920 4.078 1.00 96.94 86 LYS A N 1
ATOM 695 C CA . LYS A 1 86 ? 0.361 1.485 5.181 1.00 96.94 86 LYS A CA 1
ATOM 696 C C . LYS A 1 86 ? -1.095 1.501 4.749 1.00 96.94 86 LYS A C 1
ATOM 698 O O . LYS A 1 86 ? -1.594 2.511 4.244 1.00 96.94 86 LYS A O 1
ATOM 703 N N . ILE A 1 87 ? -1.779 0.402 5.021 1.00 97.25 87 ILE A N 1
ATOM 704 C CA . ILE A 1 87 ? -3.180 0.174 4.694 1.00 97.25 87 ILE A CA 1
ATOM 705 C C . ILE A 1 87 ? -3.922 -0.155 5.986 1.00 97.25 87 ILE A C 1
ATOM 707 O O . ILE A 1 87 ? -3.458 -0.973 6.776 1.00 97.25 87 ILE A O 1
ATOM 711 N N . VAL A 1 88 ? -5.066 0.481 6.212 1.00 94.75 88 VAL A N 1
ATOM 712 C CA .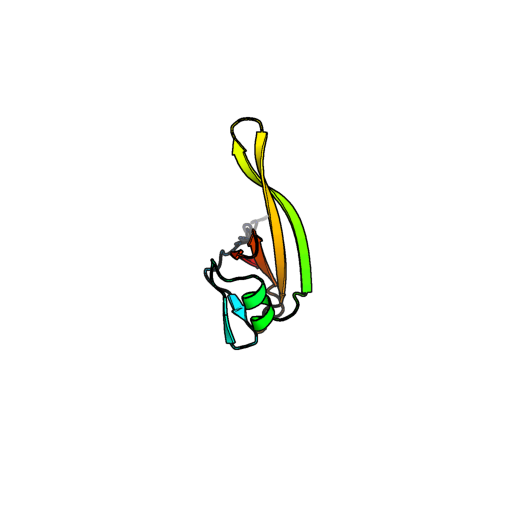 VAL A 1 88 ? -5.960 0.218 7.346 1.00 94.75 88 VAL A CA 1
ATOM 713 C C . VAL A 1 88 ? -7.360 0.030 6.791 1.00 94.75 88 VAL A C 1
ATOM 715 O O . VAL A 1 88 ? -7.846 0.906 6.081 1.00 94.75 88 VAL A O 1
ATOM 718 N N . ASP A 1 89 ? -7.985 -1.110 7.087 1.00 91.69 89 ASP A N 1
ATOM 719 C CA . ASP A 1 89 ? -9.343 -1.448 6.636 1.00 91.69 89 ASP A CA 1
ATOM 720 C C . ASP A 1 89 ? -9.556 -1.191 5.124 1.00 91.69 89 ASP A C 1
ATOM 722 O O . ASP A 1 89 ? -10.455 -0.461 4.715 1.00 91.69 89 ASP A O 1
ATOM 726 N N . ASP A 1 90 ? -8.678 -1.769 4.290 1.00 94.12 90 ASP A N 1
ATOM 727 C CA . ASP A 1 90 ? -8.624 -1.607 2.820 1.00 94.12 90 ASP A CA 1
ATOM 728 C C . ASP A 1 90 ? -8.258 -0.192 2.327 1.00 94.12 90 ASP A C 1
ATOM 730 O O . ASP A 1 90 ? -8.212 0.048 1.125 1.00 94.12 90 ASP A O 1
ATOM 734 N N . LYS A 1 91 ? -7.928 0.763 3.202 1.00 96.38 91 LYS A N 1
ATOM 735 C CA . LYS A 1 91 ? -7.582 2.137 2.804 1.00 96.38 91 LYS A CA 1
ATOM 736 C C . LYS A 1 91 ? -6.113 2.458 2.991 1.00 96.38 91 LYS A C 1
ATOM 738 O O . LYS A 1 91 ? -5.557 2.256 4.064 1.00 96.38 91 LYS A O 1
ATOM 743 N N . VAL A 1 92 ? -5.498 3.048 1.972 1.00 96.94 92 VAL A N 1
ATOM 744 C CA . VAL A 1 92 ? -4.148 3.605 2.064 1.00 96.94 92 VAL A CA 1
ATOM 745 C C . VAL A 1 92 ? -4.168 4.813 2.995 1.00 96.94 92 VAL A C 1
ATOM 747 O O . VAL A 1 92 ? -4.894 5.779 2.759 1.00 96.94 92 VAL A O 1
ATOM 750 N N . VAL A 1 93 ? -3.364 4.783 4.053 1.00 95.44 93 VAL A N 1
ATOM 751 C CA . VAL A 1 93 ? -3.325 5.856 5.060 1.00 95.44 93 VAL A CA 1
ATOM 752 C C . VAL A 1 93 ? -1.993 6.600 5.092 1.00 95.44 93 VAL A C 1
ATOM 754 O O . VAL A 1 93 ? -1.957 7.774 5.472 1.00 95.44 93 VAL A O 1
ATOM 757 N N . GLU A 1 94 ? -0.904 5.960 4.673 1.00 95.75 94 GLU A N 1
ATOM 758 C CA . GLU A 1 94 ? 0.444 6.510 4.812 1.00 95.75 94 GLU A CA 1
ATOM 759 C C . GLU A 1 94 ? 1.398 5.943 3.761 1.00 95.75 94 GLU A C 1
ATOM 761 O O . GLU A 1 94 ? 1.294 4.774 3.381 1.00 95.75 94 GLU A O 1
ATOM 766 N N . PHE A 1 95 ? 2.340 6.786 3.339 1.00 96.19 95 PHE A N 1
ATOM 767 C CA . PHE A 1 95 ? 3.448 6.422 2.471 1.00 96.19 95 PHE A CA 1
ATOM 768 C C . PHE A 1 95 ? 4.750 6.845 3.138 1.00 96.19 95 PHE A C 1
ATOM 770 O O . PHE A 1 95 ? 4.941 8.020 3.465 1.00 96.19 95 PHE A O 1
ATOM 777 N N . SER A 1 96 ? 5.663 5.901 3.265 1.00 95.19 96 SER A N 1
ATOM 778 C CA . SER A 1 96 ? 7.042 6.161 3.643 1.00 95.19 96 SER A CA 1
ATOM 779 C C . SER A 1 96 ? 7.971 5.453 2.672 1.00 95.19 96 SER A C 1
ATOM 781 O O . SER A 1 96 ? 7.568 4.543 1.945 1.00 95.19 96 SER A O 1
ATOM 783 N N . TRP A 1 97 ? 9.219 5.891 2.629 1.00 92.81 97 TRP A N 1
ATOM 784 C CA . TRP A 1 97 ? 10.253 5.217 1.867 1.00 92.81 97 TRP A CA 1
ATOM 785 C C . TRP A 1 97 ? 11.576 5.270 2.618 1.00 92.81 97 TRP A C 1
ATOM 787 O O . TRP A 1 97 ? 11.815 6.162 3.435 1.00 92.81 97 TRP A O 1
ATOM 797 N N . SER A 1 98 ? 12.426 4.293 2.337 1.00 89.62 98 SER A N 1
ATOM 798 C CA . SER A 1 98 ? 13.787 4.214 2.855 1.00 89.62 98 SER A CA 1
ATOM 799 C C . SER A 1 98 ? 14.744 3.787 1.750 1.00 89.62 98 SER A C 1
ATOM 801 O O . SER A 1 98 ? 14.321 3.172 0.771 1.00 89.62 98 SER A O 1
ATOM 803 N N . ARG A 1 99 ? 16.023 4.115 1.928 1.00 85.88 99 ARG A N 1
ATOM 804 C CA . ARG A 1 99 ? 17.134 3.554 1.154 1.00 85.88 99 ARG A CA 1
ATOM 805 C C . ARG A 1 99 ? 17.764 2.378 1.887 1.00 85.88 99 ARG A C 1
ATOM 807 O O . ARG A 1 99 ? 17.653 2.370 3.135 1.00 85.88 99 ARG A O 1
#

Foldseek 3Di:
DDDDDPDDPPPPQDFDWDQWDQAPQRDIDGFFDFPVVVCVRHNAAPDKDKDWDQPDDDDPDRPDIWIKMWGWHQDPVDRQKIWIWIDIPRTTHTITIGD

pLDDT: mean 86.76, std 15.17, range [41.28, 97.94]

Nearest PDB structures (foldseek):
  3p3f-assembly1_A  TM=3.889E-01  e=6.859E+00  Streptantibioticus cattleyicolor
  6zrc-assembly2_B  TM=3.413E-01  e=8.068E+00  Homo sapiens

Radius of gyration: 18.34 Å; Cα contacts (8 Å, |Δi|>4): 182; chains: 1; bounding box: 63×25×44 Å

Solvent-accessible surface area (backbone atoms only — not comparable to full-atom values): 5924 Å² total; per-residue (Å²): 142,83,88,78,81,80,78,75,83,75,78,77,82,67,76,49,73,45,81,60,47,75,27,79,76,70,47,75,46,42,69,68,38,40,51,66,59,46,35,74,32,53,45,85,53,85,43,77,48,77,45,81,41,72,74,36,76,49,98,92,45,68,74,38,75,39,53,38,35,40,39,30,37,74,40,92,89,44,87,62,34,40,35,40,38,34,30,46,81,58,22,29,70,48,39,37,43,46,112

Sequence (99 aa):
MKWIVIILAVTLSLNANASRFKGKDGSYIVRGDTATKLFLSAGEPLRKRSEVVCINQKRDYCKSWGRTEYWYYQDSEESSVIWTIKIVDDKVVEFSWSR

Secondary structure (DSSP, 8-state):
---------------EEESEEE-TTSPEEETT-BHHHHHHHH-S-SEEEEEEEEEEEETTEEEEEEEEEEEEEE-SS-TTPEEEEEEETTEEEEEEEE-

Mean predicted aligned error: 8.44 Å